Protein AF-A0A259F1P5-F1 (afdb_monomer)

Foldseek 3Di:
DVVVVVVVVVVVVVVVVVVVVVVVVVVVVVVVVVLVVLLVVLVVVQCVVVVNPDDDPPDPDDDPVPDCVVSSVVSSVVVD

Sequence (80 aa):
RKQRELADQDRELQRKQREYTEDLNQRNFEERAKIAEKANQALKQIADQRKLDLIIQDPAYANPKVDVTDDVIKALNSLK

Secondary structure (DSSP, 8-state):
-HHHHHHHHHHHHHHHHHHHHHHHHHHHHHHHHHHHHHHHHHHHHHHHHHT-S---SS-S---GGG--HHHHHHHHHHT-

Solvent-accessible surface area (backbone atoms only — not comparable to full-atom values): 4744 Å² total; per-residue (Å²): 108,71,71,56,54,52,54,52,50,53,53,50,51,55,49,53,52,47,54,51,52,50,52,51,51,49,52,54,47,54,56,50,48,55,52,51,52,47,46,54,52,20,46,50,54,49,27,63,75,70,69,51,94,76,86,80,80,89,60,98,71,75,62,78,88,75,62,52,66,69,60,34,53,51,43,43,63,67,73,106

pLDDT: mean 90.65, std 5.5, range [57.84, 95.88]

Mean predicted aligned error: 6.29 Å

Structure (mmCIF, N/CA/C/O backbone):
data_AF-A0A259F1P5-F1
#
_entry.id   AF-A0A259F1P5-F1
#
loop_
_atom_site.group_PDB
_atom_site.id
_atom_site.type_symbol
_atom_site.label_atom_id
_atom_site.label_alt_id
_atom_site.label_comp_id
_atom_site.label_asym_id
_atom_site.label_entity_id
_atom_site.label_seq_id
_atom_site.pdbx_PDB_ins_code
_atom_site.Cartn_x
_atom_site.Cartn_y
_atom_site.Cartn_z
_atom_site.occupancy
_atom_site.B_iso_or_equiv
_atom_site.auth_seq_id
_atom_site.auth_comp_id
_atom_site.auth_asym_id
_atom_site.auth_atom_id
_atom_site.pdbx_PDB_model_num
ATOM 1 N N . ARG A 1 1 ? 34.226 -10.438 -40.307 1.00 71.19 1 ARG A N 1
ATOM 2 C CA . ARG A 1 1 ? 34.335 -9.371 -39.278 1.00 71.19 1 ARG A CA 1
ATOM 3 C C . ARG A 1 1 ? 32.958 -8.779 -38.969 1.00 71.19 1 ARG A C 1
ATOM 5 O O . ARG A 1 1 ? 32.511 -8.989 -37.857 1.00 71.19 1 ARG A O 1
ATOM 12 N N . LYS A 1 2 ? 32.221 -8.268 -39.967 1.00 77.06 2 LYS A N 1
ATOM 13 C CA . LYS A 1 2 ? 30.822 -7.791 -39.842 1.00 77.06 2 LYS A CA 1
ATOM 14 C C . LYS A 1 2 ? 29.846 -8.707 -39.076 1.00 77.06 2 LYS A C 1
ATOM 16 O O . LYS A 1 2 ? 29.119 -8.236 -38.221 1.00 77.06 2 LYS A O 1
ATOM 21 N N . GLN A 1 3 ? 29.852 -10.019 -39.336 1.00 80.12 3 GLN A N 1
ATOM 22 C CA . GLN A 1 3 ? 28.971 -10.963 -38.620 1.00 80.12 3 GLN A CA 1
ATOM 23 C C . GLN A 1 3 ? 29.298 -11.109 -37.126 1.00 80.12 3 GLN A C 1
ATOM 25 O O . GLN A 1 3 ? 28.398 -11.360 -36.336 1.00 80.12 3 GLN A O 1
ATOM 30 N N . ARG A 1 4 ? 30.572 -10.954 -36.733 1.00 85.00 4 ARG A N 1
ATOM 31 C CA . ARG A 1 4 ? 30.968 -10.990 -35.316 1.00 85.00 4 ARG A CA 1
ATOM 32 C C . ARG A 1 4 ? 30.543 -9.706 -34.611 1.00 85.00 4 ARG A C 1
ATOM 34 O O . ARG A 1 4 ? 29.950 -9.778 -33.553 1.00 85.00 4 ARG A O 1
ATOM 41 N N . GLU A 1 5 ? 30.745 -8.568 -35.268 1.00 85.44 5 GLU A N 1
ATOM 42 C CA . GLU A 1 5 ? 30.308 -7.252 -34.788 1.00 85.44 5 GLU A CA 1
ATOM 43 C C . GLU A 1 5 ? 28.796 -7.189 -34.542 1.00 85.44 5 GLU A C 1
ATOM 45 O O . GLU A 1 5 ? 28.363 -6.732 -33.491 1.00 85.44 5 GLU A O 1
ATOM 50 N N . LEU A 1 6 ? 27.993 -7.714 -35.475 1.00 84.94 6 LEU A N 1
ATOM 51 C CA . LEU A 1 6 ? 26.540 -7.801 -35.309 1.00 84.94 6 LEU A CA 1
ATOM 52 C C . LEU A 1 6 ? 26.146 -8.719 -34.143 1.00 84.94 6 LEU A C 1
ATOM 54 O O . LEU A 1 6 ? 25.242 -8.385 -33.385 1.00 84.94 6 LEU A O 1
ATOM 58 N N . ALA A 1 7 ? 26.833 -9.851 -33.970 1.00 89.94 7 ALA A N 1
ATOM 59 C CA . ALA A 1 7 ? 26.573 -10.765 -32.858 1.00 89.94 7 ALA A CA 1
ATOM 60 C C . ALA A 1 7 ? 26.971 -10.168 -31.495 1.00 89.94 7 ALA A C 1
ATOM 62 O O . ALA A 1 7 ? 26.299 -10.413 -30.493 1.00 89.94 7 ALA A O 1
ATOM 63 N N . ASP A 1 8 ? 28.047 -9.382 -31.450 1.00 91.31 8 ASP A N 1
ATOM 64 C CA . ASP A 1 8 ? 28.489 -8.695 -30.236 1.00 91.31 8 ASP A CA 1
ATOM 65 C C . ASP A 1 8 ? 27.523 -7.559 -29.862 1.00 91.31 8 ASP A C 1
ATOM 67 O O . ASP A 1 8 ? 27.149 -7.438 -28.694 1.00 91.31 8 ASP A O 1
ATOM 71 N N . GLN A 1 9 ? 27.033 -6.799 -30.848 1.00 90.81 9 GLN A N 1
ATOM 72 C CA . GLN A 1 9 ? 25.993 -5.783 -30.644 1.00 90.81 9 GLN A CA 1
ATOM 73 C C . GLN A 1 9 ? 24.685 -6.392 -30.128 1.00 90.81 9 GLN A C 1
ATOM 75 O O . GLN A 1 9 ? 24.099 -5.862 -29.188 1.00 90.81 9 GLN A O 1
ATOM 80 N N . ASP A 1 10 ? 24.244 -7.520 -30.687 1.00 91.62 10 ASP A N 1
ATOM 81 C CA . ASP A 1 10 ? 23.003 -8.180 -30.265 1.00 91.62 10 ASP A CA 1
ATOM 82 C C . ASP A 1 10 ? 23.088 -8.682 -28.812 1.00 91.62 10 ASP A C 1
ATOM 84 O O . ASP A 1 10 ? 22.175 -8.487 -28.006 1.00 91.62 10 ASP A O 1
ATOM 88 N N . ARG A 1 11 ? 24.243 -9.232 -28.416 1.00 93.50 11 ARG A N 1
ATOM 89 C CA . ARG A 1 11 ? 24.513 -9.614 -27.019 1.00 93.50 11 ARG A CA 1
ATOM 90 C C . ARG A 1 11 ? 24.518 -8.415 -26.077 1.00 93.50 11 ARG A C 1
ATOM 92 O O . ARG A 1 11 ? 23.992 -8.513 -24.967 1.00 93.50 11 ARG A O 1
ATOM 99 N N . GLU A 1 12 ? 25.117 -7.301 -26.494 1.00 93.94 12 GLU A N 1
ATOM 100 C CA . GLU A 1 12 ? 25.141 -6.074 -25.698 1.00 93.94 12 GLU A CA 1
ATOM 101 C C . GLU A 1 12 ? 23.731 -5.494 -25.525 1.00 93.94 12 GLU A C 1
ATOM 103 O O . GLU A 1 12 ? 23.359 -5.122 -24.411 1.00 93.94 12 GLU A O 1
ATOM 108 N N . LEU A 1 13 ? 22.924 -5.479 -26.591 1.00 93.56 13 LEU A N 1
ATOM 109 C CA . LEU A 1 13 ? 21.523 -5.055 -26.546 1.00 93.56 13 LEU A CA 1
ATOM 110 C C . LEU A 1 13 ? 20.706 -5.927 -25.591 1.00 93.56 13 LEU A C 1
ATOM 112 O O . LEU A 1 13 ? 20.021 -5.396 -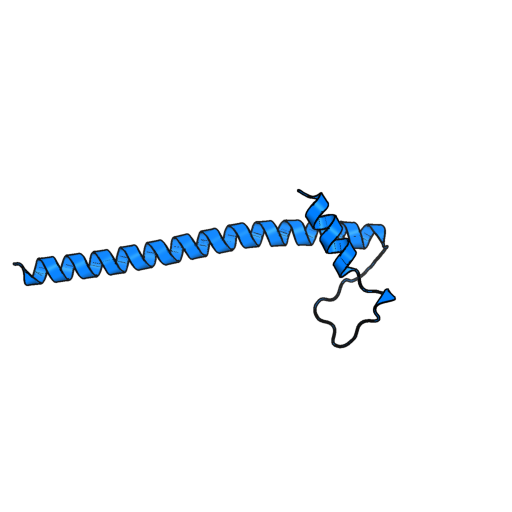24.718 1.00 93.56 13 LEU A O 1
ATOM 116 N N . GLN A 1 14 ? 20.836 -7.252 -25.680 1.00 93.00 14 GLN A N 1
ATOM 117 C CA . GLN A 1 14 ? 20.159 -8.170 -24.761 1.00 93.00 14 GLN A CA 1
ATOM 118 C C . GLN A 1 14 ? 20.588 -7.963 -23.303 1.00 93.00 14 GLN A C 1
ATOM 120 O O . GLN A 1 14 ? 19.756 -8.052 -22.399 1.00 93.00 14 GLN A O 1
ATOM 125 N N . ARG A 1 15 ? 21.875 -7.685 -23.047 1.00 95.75 15 ARG A N 1
ATOM 126 C CA . ARG A 1 15 ? 22.358 -7.382 -21.692 1.00 95.75 15 ARG A CA 1
ATOM 127 C C . ARG A 1 15 ? 21.743 -6.086 -21.168 1.00 95.75 15 ARG A C 1
ATOM 129 O O . ARG A 1 15 ? 21.169 -6.106 -20.085 1.00 95.75 15 ARG A O 1
ATOM 136 N N . LYS A 1 16 ? 21.788 -5.007 -21.956 1.00 94.75 16 LYS A N 1
ATOM 137 C CA . LYS A 1 16 ? 21.182 -3.716 -21.591 1.00 94.75 16 LYS A CA 1
ATOM 138 C C . LYS A 1 16 ? 19.680 -3.837 -21.349 1.00 94.75 16 LYS A C 1
ATOM 140 O O . LYS A 1 16 ? 19.159 -3.207 -20.439 1.00 94.75 16 LYS A O 1
ATOM 145 N N . GLN A 1 17 ? 18.982 -4.662 -22.127 1.00 94.56 17 GLN A N 1
ATOM 146 C CA . GLN A 1 17 ? 17.549 -4.885 -21.945 1.00 94.56 17 GLN A CA 1
ATOM 147 C C . GLN A 1 17 ? 17.234 -5.610 -20.628 1.00 94.56 17 GLN A C 1
ATOM 149 O O . GLN A 1 17 ? 16.254 -5.262 -19.966 1.00 94.56 17 GLN A O 1
ATOM 154 N N . ARG A 1 18 ? 18.068 -6.581 -20.223 1.00 95.88 18 ARG A N 1
ATOM 155 C CA . ARG A 1 18 ? 17.949 -7.239 -18.911 1.00 95.88 18 ARG A CA 1
ATOM 156 C C . ARG A 1 18 ? 18.227 -6.269 -17.771 1.00 95.88 18 ARG A C 1
ATOM 158 O O . ARG A 1 18 ? 17.364 -6.120 -16.917 1.00 95.88 18 ARG A O 1
ATOM 165 N N . GLU A 1 19 ? 19.352 -5.557 -17.822 1.00 94.00 19 GLU A N 1
ATOM 166 C CA . GLU A 1 19 ? 19.720 -4.548 -16.817 1.00 94.00 19 GLU A CA 1
ATOM 167 C C . GLU A 1 19 ? 18.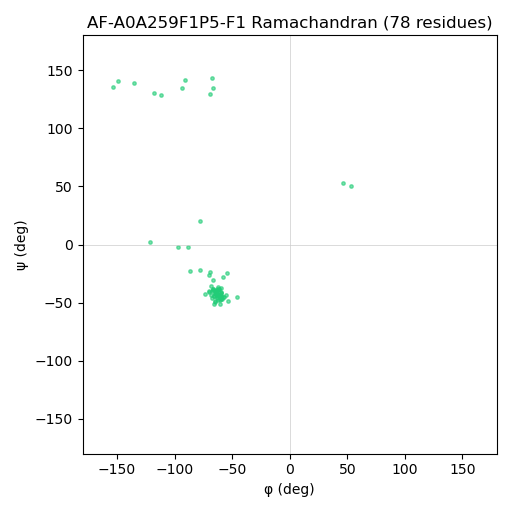619 -3.487 -16.661 1.00 94.00 19 GLU A C 1
ATOM 169 O O . GLU A 1 19 ? 18.221 -3.157 -15.550 1.00 94.00 19 GLU A O 1
ATOM 174 N N . TYR A 1 20 ? 18.054 -3.010 -17.773 1.00 93.31 20 TYR A N 1
ATOM 175 C CA . TYR A 1 20 ? 16.945 -2.058 -17.753 1.00 93.31 20 TYR A CA 1
ATOM 176 C C . TYR A 1 20 ? 15.680 -2.634 -17.103 1.00 93.31 20 TYR A C 1
ATOM 178 O O . TYR A 1 20 ? 15.027 -1.965 -16.307 1.00 93.31 20 TYR A O 1
ATOM 186 N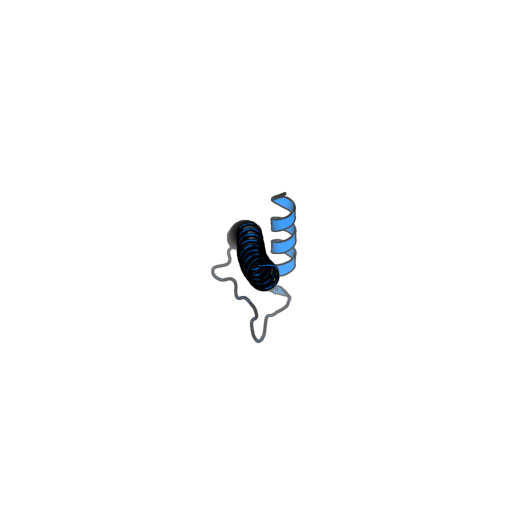 N . THR A 1 21 ? 15.326 -3.880 -17.424 1.00 94.56 21 THR A N 1
ATOM 187 C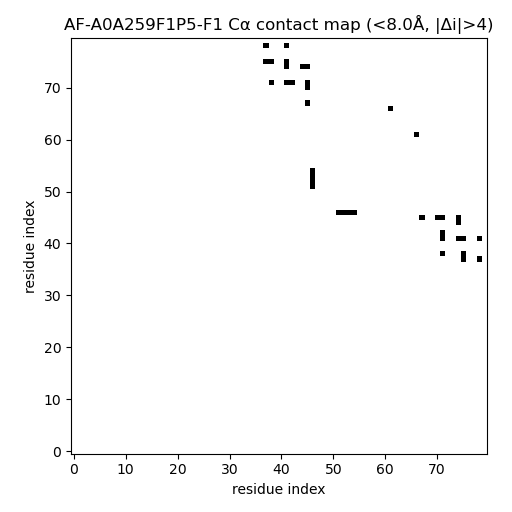 CA . THR A 1 21 ? 14.143 -4.539 -16.847 1.00 94.56 21 THR A CA 1
ATOM 188 C C . THR A 1 21 ? 14.323 -4.790 -15.349 1.00 94.56 21 THR A C 1
ATOM 190 O O . THR A 1 21 ? 13.378 -4.625 -14.579 1.00 94.56 21 THR A O 1
ATOM 193 N N . GLU A 1 22 ? 15.530 -5.164 -14.926 1.00 93.94 22 GLU A N 1
ATOM 194 C CA . GLU A 1 22 ? 15.886 -5.360 -13.519 1.00 93.94 22 GLU A CA 1
ATOM 195 C C . GLU A 1 22 ? 15.818 -4.047 -12.735 1.00 93.94 22 GLU A C 1
ATOM 197 O O . GLU A 1 22 ? 15.129 -4.000 -11.716 1.00 93.94 22 GLU A O 1
ATOM 202 N N . ASP A 1 23 ? 16.425 -2.970 -13.241 1.00 93.75 23 ASP A N 1
ATOM 203 C CA . ASP A 1 23 ? 16.376 -1.646 -12.606 1.00 93.75 23 ASP A CA 1
ATOM 204 C C . ASP A 1 23 ? 14.935 -1.119 -12.496 1.00 93.75 23 ASP A C 1
ATOM 206 O O . ASP A 1 23 ? 14.506 -0.653 -11.437 1.00 93.75 23 ASP A O 1
ATOM 210 N N . LEU A 1 24 ? 14.131 -1.272 -13.556 1.00 93.62 24 LEU A N 1
ATOM 211 C CA . LEU A 1 24 ? 12.711 -0.915 -13.522 1.00 93.62 24 LEU A CA 1
ATOM 212 C C . LEU A 1 24 ? 11.937 -1.707 -12.467 1.00 93.62 24 LEU A C 1
ATOM 214 O O . LEU A 1 24 ? 11.126 -1.136 -11.734 1.00 93.62 24 LEU A O 1
ATOM 218 N N . ASN A 1 25 ? 12.153 -3.019 -12.395 1.00 93.62 25 ASN A N 1
ATOM 219 C CA . ASN A 1 25 ? 11.483 -3.861 -11.412 1.00 93.62 25 ASN A CA 1
ATOM 220 C C . ASN A 1 25 ? 11.905 -3.497 -9.988 1.00 93.62 25 ASN A C 1
ATOM 222 O O . ASN A 1 25 ? 11.043 -3.400 -9.114 1.00 93.62 25 ASN A O 1
ATOM 226 N N . GLN A 1 26 ? 13.195 -3.235 -9.768 1.00 94.62 26 GLN A N 1
ATOM 227 C CA . GLN A 1 26 ? 13.717 -2.814 -8.475 1.00 94.62 26 GLN A CA 1
ATOM 228 C C . GLN A 1 26 ? 13.080 -1.496 -8.024 1.00 94.62 26 GLN A C 1
ATOM 230 O O . GLN A 1 26 ? 12.497 -1.433 -6.942 1.00 94.62 26 GLN A O 1
ATOM 235 N N . ARG A 1 27 ? 13.092 -0.470 -8.879 1.00 92.81 27 ARG A N 1
ATOM 236 C CA . ARG A 1 27 ? 12.480 0.831 -8.571 1.00 92.81 27 ARG A CA 1
ATOM 237 C C . ARG A 1 27 ? 10.983 0.725 -8.300 1.00 92.81 27 ARG A C 1
ATOM 239 O O . ARG A 1 27 ? 10.480 1.307 -7.342 1.00 92.81 27 ARG A O 1
ATOM 246 N N . ASN A 1 28 ? 10.263 -0.050 -9.111 1.00 92.00 28 ASN A N 1
ATOM 247 C CA . ASN A 1 28 ? 8.838 -0.293 -8.891 1.00 92.00 28 ASN A CA 1
ATOM 248 C C . ASN A 1 28 ? 8.575 -0.979 -7.546 1.00 92.00 28 ASN A C 1
ATOM 250 O O . ASN A 1 28 ? 7.586 -0.666 -6.882 1.00 92.00 28 ASN A O 1
ATOM 254 N N . PHE A 1 29 ? 9.440 -1.908 -7.139 1.00 91.56 29 PHE A N 1
ATOM 255 C CA . PHE A 1 29 ? 9.322 -2.573 -5.849 1.00 91.56 29 PHE A CA 1
ATOM 256 C C . PHE A 1 29 ? 9.590 -1.611 -4.688 1.00 91.56 29 PHE A C 1
ATOM 258 O O . PHE A 1 29 ? 8.823 -1.597 -3.730 1.00 91.56 29 PHE A O 1
ATOM 265 N N . GLU A 1 30 ? 10.615 -0.763 -4.794 1.00 92.62 30 GLU A N 1
ATOM 266 C CA . GLU A 1 30 ? 10.943 0.249 -3.782 1.00 92.62 30 GLU A CA 1
ATOM 267 C C . GLU A 1 30 ? 9.792 1.239 -3.562 1.00 92.62 30 GLU A C 1
ATOM 269 O O . GLU A 1 30 ? 9.389 1.488 -2.425 1.00 92.62 30 GLU A O 1
ATOM 274 N N . GLU A 1 31 ? 9.201 1.766 -4.636 1.00 91.94 31 GLU A N 1
ATOM 275 C CA . GLU A 1 31 ? 8.062 2.684 -4.520 1.00 91.94 31 GLU A CA 1
ATOM 276 C C . GLU A 1 31 ? 6.817 1.986 -3.957 1.00 91.94 31 GLU A C 1
ATOM 278 O O . GLU A 1 31 ? 6.120 2.535 -3.099 1.00 91.94 31 GLU A O 1
ATOM 283 N N . ARG A 1 32 ? 6.564 0.733 -4.355 1.00 91.62 32 ARG A N 1
ATOM 284 C CA . ARG A 1 32 ? 5.481 -0.073 -3.771 1.00 91.62 32 ARG A CA 1
ATOM 285 C C . ARG A 1 32 ? 5.700 -0.350 -2.287 1.00 91.62 32 ARG A C 1
ATOM 287 O O . ARG A 1 32 ? 4.739 -0.286 -1.523 1.00 91.62 32 ARG A O 1
ATOM 294 N N . ALA A 1 33 ? 6.935 -0.617 -1.870 1.00 92.50 33 ALA A N 1
ATOM 295 C CA . ALA A 1 33 ? 7.274 -0.847 -0.471 1.00 92.50 33 ALA A CA 1
ATOM 296 C C . ALA A 1 33 ? 7.004 0.402 0.382 1.00 92.50 33 ALA A C 1
ATOM 298 O O . ALA A 1 33 ? 6.376 0.292 1.434 1.00 92.50 33 ALA A O 1
ATOM 299 N N . LYS A 1 34 ? 7.366 1.595 -0.111 1.00 90.88 34 LYS A N 1
ATOM 300 C CA . LYS A 1 34 ? 7.048 2.870 0.560 1.00 90.88 34 LYS A CA 1
ATOM 301 C C . LYS A 1 34 ? 5.541 3.075 0.725 1.00 90.88 34 LYS A C 1
ATOM 303 O O . LYS A 1 34 ? 5.087 3.523 1.777 1.00 90.88 34 LYS A O 1
ATOM 308 N N . ILE A 1 35 ? 4.747 2.742 -0.295 1.00 90.00 35 ILE A N 1
ATOM 309 C CA . ILE A 1 35 ? 3.279 2.834 -0.221 1.00 90.00 35 ILE A CA 1
ATOM 310 C C . ILE A 1 35 ? 2.727 1.842 0.810 1.00 90.00 35 ILE A C 1
ATOM 312 O O . ILE A 1 35 ? 1.886 2.217 1.627 1.00 90.00 35 ILE A O 1
ATOM 316 N N . ALA A 1 36 ? 3.217 0.601 0.810 1.00 89.88 36 ALA A N 1
ATOM 317 C CA . ALA A 1 36 ? 2.804 -0.418 1.772 1.00 89.88 36 ALA A CA 1
ATOM 318 C C . ALA A 1 36 ? 3.145 -0.019 3.217 1.00 89.88 36 ALA A C 1
ATOM 320 O O . ALA A 1 36 ? 2.339 -0.222 4.125 1.00 89.88 36 ALA A O 1
ATOM 321 N N . GLU A 1 37 ? 4.304 0.601 3.440 1.00 91.75 37 GLU A N 1
ATOM 322 C CA . GLU A 1 37 ? 4.693 1.114 4.753 1.00 91.75 37 GLU A CA 1
ATOM 323 C C . GLU A 1 37 ? 3.734 2.208 5.244 1.00 91.75 37 GLU A C 1
ATOM 325 O O . GLU A 1 37 ? 3.221 2.121 6.363 1.00 91.75 37 GLU A O 1
ATOM 330 N N . LYS A 1 38 ? 3.411 3.187 4.388 1.00 90.94 38 LYS A N 1
ATOM 331 C CA . LYS A 1 38 ? 2.417 4.228 4.702 1.00 90.94 38 LYS A CA 1
ATOM 332 C C . LYS A 1 38 ? 1.036 3.637 4.988 1.00 90.94 38 LYS A C 1
ATOM 334 O O . LYS A 1 38 ? 0.370 4.060 5.932 1.00 90.94 38 LYS A O 1
ATOM 339 N N . ALA A 1 39 ? 0.618 2.634 4.217 1.00 90.31 39 ALA A N 1
ATOM 340 C CA . ALA A 1 39 ? -0.645 1.938 4.444 1.00 90.31 39 ALA A CA 1
ATOM 341 C C . ALA A 1 39 ? -0.676 1.226 5.802 1.00 90.31 39 ALA A C 1
ATOM 343 O O . ALA A 1 39 ? -1.649 1.359 6.540 1.00 90.31 39 ALA A O 1
ATOM 344 N N . ASN A 1 40 ? 0.408 0.548 6.184 1.00 92.25 40 ASN A N 1
ATOM 345 C CA . ASN A 1 40 ? 0.518 -0.098 7.492 1.00 92.25 40 ASN A CA 1
ATOM 346 C C . ASN A 1 40 ? 0.457 0.904 8.655 1.00 92.25 40 ASN A C 1
ATOM 348 O O . ASN A 1 40 ? -0.122 0.601 9.697 1.00 92.25 40 ASN A O 1
ATOM 352 N N . GLN A 1 41 ? 1.029 2.100 8.494 1.00 92.94 41 GLN A N 1
ATOM 353 C CA . GLN A 1 41 ? 0.931 3.160 9.501 1.00 92.94 41 GLN A CA 1
ATOM 354 C C . GLN A 1 41 ? -0.504 3.684 9.636 1.00 92.94 41 GLN A C 1
ATOM 356 O O . GLN A 1 41 ? -1.009 3.786 10.754 1.00 92.94 4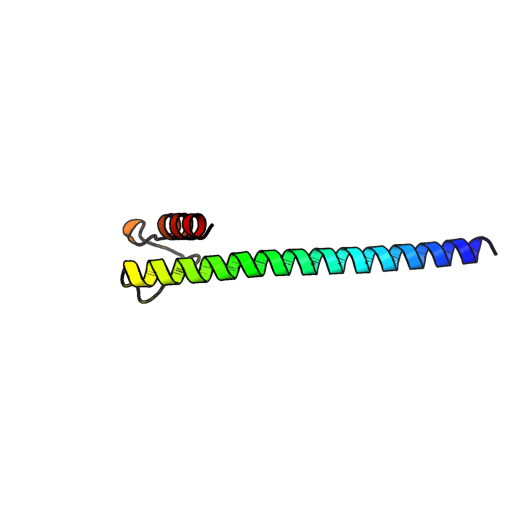1 GLN A O 1
ATOM 361 N N . ALA A 1 42 ? -1.181 3.946 8.515 1.00 93.00 42 ALA A N 1
ATOM 362 C CA . ALA A 1 42 ? -2.585 4.352 8.510 1.00 93.00 42 ALA A CA 1
ATOM 363 C C . ALA A 1 42 ? -3.488 3.287 9.158 1.00 93.00 42 ALA A C 1
ATOM 365 O O . ALA A 1 42 ? -4.325 3.618 9.995 1.00 93.00 42 ALA A O 1
ATOM 366 N N . LEU A 1 43 ? -3.276 2.005 8.839 1.00 93.19 43 LEU A N 1
ATOM 367 C CA . LEU A 1 43 ? -4.011 0.885 9.438 1.00 93.19 43 LEU A CA 1
ATOM 368 C C . LEU A 1 43 ? -3.882 0.863 10.964 1.00 93.19 43 LEU A C 1
ATOM 370 O O . LEU A 1 43 ? -4.890 0.726 11.651 1.00 93.19 43 LEU A O 1
ATOM 374 N N . LYS A 1 44 ? -2.667 1.046 11.497 1.00 92.62 44 LYS A N 1
ATOM 375 C CA . LYS A 1 44 ? -2.433 1.104 12.949 1.00 92.62 44 LYS A CA 1
ATOM 376 C C . LYS A 1 44 ? -3.150 2.281 13.601 1.00 92.62 44 LYS A C 1
ATOM 378 O O . LYS A 1 44 ? -3.827 2.094 14.602 1.00 92.62 44 LYS A O 1
ATOM 383 N N . GLN A 1 45 ? -3.068 3.470 13.004 1.00 92.69 45 GLN A N 1
ATOM 384 C CA . GLN A 1 45 ? -3.763 4.649 13.528 1.00 92.69 45 GLN A CA 1
ATOM 385 C C . GLN A 1 45 ? -5.278 4.436 13.595 1.00 92.69 45 GLN A C 1
ATOM 387 O O . GLN A 1 45 ? -5.900 4.769 14.602 1.00 92.69 45 GLN A O 1
ATOM 392 N N . ILE A 1 46 ? -5.872 3.857 12.548 1.00 92.75 46 ILE A N 1
ATOM 393 C CA . ILE A 1 46 ? -7.306 3.556 12.528 1.00 92.75 46 ILE A CA 1
ATOM 394 C C . ILE A 1 46 ? -7.661 2.462 13.538 1.00 92.75 46 ILE A C 1
ATOM 396 O O . ILE A 1 46 ? -8.677 2.588 14.224 1.00 92.75 46 ILE A O 1
ATOM 400 N N . ALA A 1 47 ? -6.828 1.425 13.671 1.00 93.56 47 ALA A N 1
ATOM 401 C CA . ALA A 1 47 ? -7.022 0.381 14.672 1.00 93.56 47 ALA A CA 1
ATOM 402 C C . ALA A 1 47 ? -7.035 0.966 16.092 1.00 93.56 47 ALA A C 1
ATOM 404 O O . ALA A 1 47 ? -7.973 0.705 16.841 1.00 93.56 47 ALA A O 1
ATOM 405 N N . ASP A 1 48 ? -6.083 1.837 16.428 1.00 93.38 48 ASP A N 1
ATOM 406 C CA . ASP A 1 48 ? -6.007 2.481 17.744 1.00 93.38 48 ASP A CA 1
ATOM 407 C C . ASP A 1 48 ? -7.198 3.423 17.994 1.00 93.38 48 ASP A C 1
ATOM 409 O O . ASP A 1 48 ? -7.818 3.391 19.060 1.00 93.38 48 ASP A O 1
ATOM 413 N N . GLN A 1 49 ? -7.572 4.240 17.000 1.00 92.50 49 GLN A N 1
ATOM 414 C CA . GLN A 1 49 ? -8.691 5.186 17.105 1.00 92.50 49 GLN A CA 1
ATOM 415 C C . GLN A 1 49 ? -10.039 4.486 17.295 1.00 92.50 49 GLN A C 1
ATOM 417 O O . GLN A 1 49 ? -10.859 4.920 18.108 1.00 92.50 49 GLN A O 1
ATOM 422 N N . ARG A 1 50 ? -10.275 3.400 16.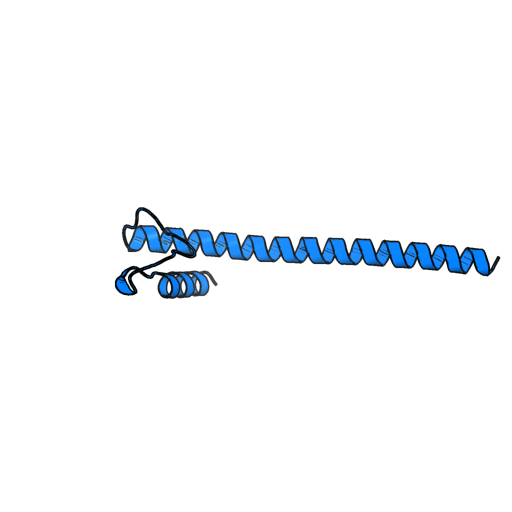548 1.00 91.50 50 ARG A N 1
ATOM 423 C CA . ARG A 1 50 ? -11.509 2.606 16.624 1.00 91.50 50 ARG A CA 1
ATOM 424 C C . ARG A 1 50 ? -11.445 1.492 17.676 1.00 91.50 50 ARG A C 1
ATOM 426 O O . ARG A 1 50 ? -12.454 0.822 17.879 1.00 91.50 50 ARG A O 1
ATOM 433 N N . LYS A 1 51 ? -10.307 1.330 18.365 1.00 93.44 51 LYS A N 1
ATOM 434 C CA . LYS A 1 51 ? -10.036 0.271 19.354 1.00 93.44 51 LYS A CA 1
ATOM 435 C C . LYS A 1 51 ? -10.297 -1.128 18.788 1.00 93.44 51 LYS A C 1
ATOM 437 O O . LYS A 1 51 ? -11.050 -1.911 19.360 1.00 93.44 51 LYS A O 1
ATOM 442 N N . LEU A 1 52 ? -9.728 -1.394 17.618 1.00 92.81 52 LEU A N 1
ATOM 443 C C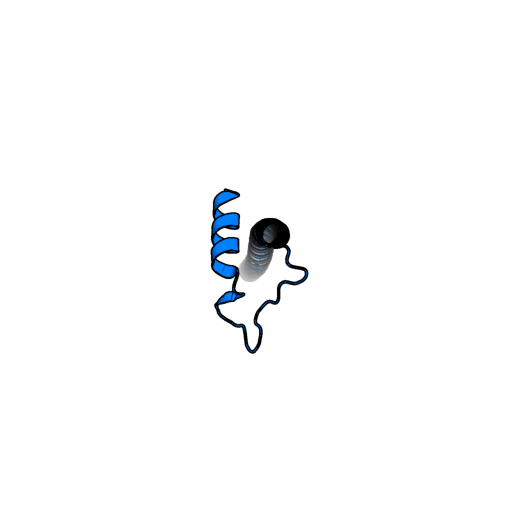A . LEU A 1 52 ? -9.854 -2.665 16.916 1.00 92.81 52 LEU A CA 1
ATOM 444 C C . LEU A 1 52 ? -8.683 -3.576 17.266 1.00 92.81 52 LEU A C 1
ATOM 446 O O . LEU A 1 52 ? -7.530 -3.163 17.185 1.00 92.81 52 LEU A O 1
ATOM 450 N N . ASP A 1 53 ? -8.987 -4.838 17.550 1.00 91.38 53 ASP A N 1
ATOM 451 C CA . ASP A 1 53 ? -7.965 -5.855 17.809 1.00 91.38 53 ASP A CA 1
ATOM 452 C C . ASP A 1 53 ? -7.458 -6.524 16.519 1.00 91.38 53 ASP A C 1
ATOM 454 O O . ASP A 1 53 ? -6.360 -7.080 16.488 1.00 91.38 53 ASP A O 1
ATOM 458 N N . LEU A 1 54 ? -8.254 -6.494 15.442 1.00 91.50 54 LEU A N 1
ATOM 459 C CA . LEU A 1 54 ? -7.940 -7.157 14.177 1.00 91.50 54 LEU A CA 1
ATOM 460 C C . LEU A 1 54 ? -8.535 -6.411 12.977 1.00 91.50 54 LEU A C 1
ATOM 462 O O . LEU A 1 54 ? -9.682 -5.967 13.010 1.00 91.50 54 LEU A O 1
ATOM 466 N N . ILE A 1 55 ? -7.765 -6.351 11.889 1.00 91.69 55 ILE A N 1
ATOM 467 C CA . ILE A 1 55 ? -8.222 -5.932 10.560 1.00 91.69 55 ILE A CA 1
ATOM 468 C C . ILE A 1 55 ? -8.039 -7.117 9.611 1.00 91.69 55 ILE A C 1
ATOM 470 O O . ILE A 1 55 ? -6.968 -7.721 9.572 1.00 91.69 55 ILE A O 1
ATOM 474 N N . ILE A 1 56 ? -9.081 -7.448 8.849 1.00 93.06 56 ILE A N 1
ATOM 475 C CA . ILE A 1 56 ? -9.083 -8.562 7.894 1.00 93.06 56 ILE A CA 1
ATOM 476 C C . ILE A 1 56 ? -9.156 -7.990 6.478 1.00 93.06 56 ILE A C 1
ATOM 478 O O . ILE A 1 56 ? -10.027 -7.172 6.191 1.00 93.06 56 ILE A O 1
ATOM 482 N N . GLN A 1 57 ? -8.249 -8.429 5.605 1.00 90.88 57 GLN A N 1
ATOM 483 C CA . GLN A 1 57 ? -8.290 -8.135 4.171 1.00 90.88 57 GLN A CA 1
ATOM 484 C C . GLN A 1 57 ? -9.071 -9.228 3.438 1.00 90.88 57 GLN A C 1
ATOM 486 O O . GLN A 1 57 ? -8.968 -10.400 3.796 1.00 90.88 57 GLN A O 1
ATOM 491 N N . ASP A 1 58 ? -9.852 -8.827 2.436 1.00 90.19 58 ASP A N 1
ATOM 492 C CA . ASP A 1 58 ? -10.670 -9.700 1.585 1.00 90.19 58 ASP A CA 1
ATOM 493 C C . ASP A 1 58 ? -11.502 -10.759 2.346 1.00 90.19 58 ASP A C 1
ATOM 495 O O . ASP A 1 58 ? -11.430 -11.957 2.049 1.00 90.19 58 ASP A O 1
ATOM 499 N N . PRO A 1 59 ? -12.312 -10.360 3.350 1.00 92.25 59 PRO A N 1
ATOM 500 C CA . PRO A 1 59 ? -13.174 -11.301 4.050 1.00 92.25 59 PRO A CA 1
ATOM 501 C C . PRO A 1 59 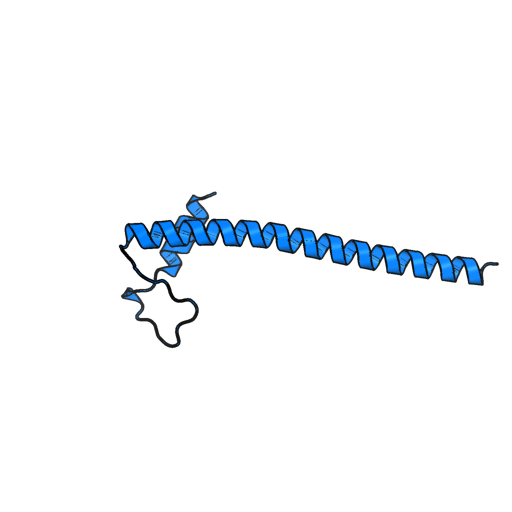? -14.276 -11.823 3.1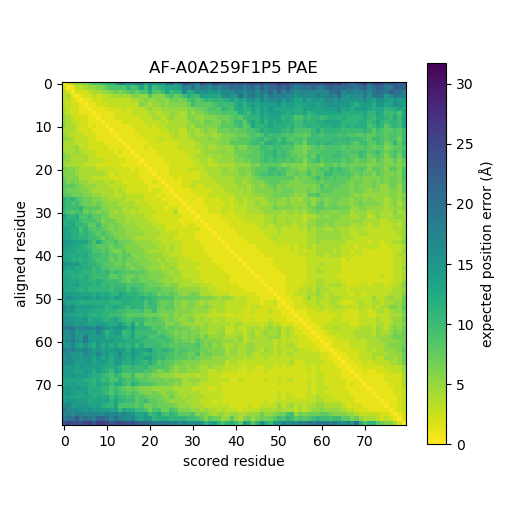17 1.00 92.25 59 PRO A C 1
ATOM 503 O O . PRO A 1 59 ? -14.867 -11.067 2.349 1.00 92.25 59 PRO A O 1
ATOM 506 N N . ALA A 1 60 ? -14.637 -13.103 3.249 1.00 94.19 60 ALA A N 1
ATOM 507 C CA . ALA A 1 60 ? -15.758 -13.688 2.500 1.00 94.19 60 ALA A CA 1
ATOM 508 C C . ALA A 1 60 ? -17.096 -12.962 2.760 1.00 94.19 60 ALA A C 1
ATOM 510 O O . ALA A 1 60 ? -17.982 -12.945 1.908 1.00 94.19 60 ALA A O 1
ATOM 511 N N . TYR A 1 61 ? -17.238 -12.363 3.944 1.00 91.38 61 TYR A N 1
ATOM 512 C CA . TYR A 1 61 ? -18.334 -11.475 4.305 1.00 91.38 61 TYR A CA 1
ATOM 513 C C . TYR A 1 61 ? -17.870 -10.496 5.387 1.00 91.38 61 TYR A C 1
ATOM 515 O O . TYR A 1 61 ? -17.259 -10.904 6.376 1.00 91.38 61 TYR A O 1
ATOM 523 N N . ALA A 1 62 ? -18.215 -9.220 5.233 1.00 90.44 62 ALA A N 1
ATOM 524 C CA . ALA A 1 62 ? -18.066 -8.202 6.263 1.00 90.44 62 ALA A CA 1
ATOM 525 C C . ALA A 1 62 ? -19.335 -7.355 6.333 1.00 90.44 62 ALA A C 1
ATOM 527 O O . ALA A 1 62 ? -19.921 -6.990 5.314 1.00 90.44 62 ALA A O 1
ATOM 528 N N . ASN A 1 63 ? -19.769 -7.030 7.550 1.00 92.75 63 ASN A N 1
ATOM 529 C CA . ASN A 1 63 ? -20.850 -6.071 7.731 1.00 92.75 63 ASN A CA 1
ATOM 530 C C . ASN A 1 63 ? -20.338 -4.672 7.323 1.00 92.75 63 ASN A C 1
ATOM 532 O O . ASN A 1 63 ? -19.323 -4.248 7.869 1.00 92.75 63 ASN A O 1
ATOM 536 N N . PRO A 1 64 ? -21.035 -3.907 6.462 1.00 90.69 64 PRO A N 1
ATOM 537 C CA . PRO A 1 64 ? -20.595 -2.565 6.063 1.00 90.69 64 PRO A CA 1
ATOM 538 C C . PRO A 1 64 ? -20.335 -1.609 7.237 1.00 90.69 64 PRO A C 1
ATOM 540 O O . PRO A 1 64 ? -19.547 -0.679 7.124 1.00 90.69 64 PRO A O 1
ATOM 543 N N . LYS A 1 65 ? -20.967 -1.841 8.397 1.00 89.50 65 LYS A N 1
ATOM 544 C CA . LYS A 1 65 ? -20.741 -1.046 9.616 1.00 89.50 65 LYS A CA 1
ATOM 545 C C . LYS A 1 65 ? -19.358 -1.250 10.240 1.00 89.50 65 LYS A C 1
ATOM 547 O O . LYS A 1 65 ? -18.924 -0.391 11.001 1.00 89.50 65 LYS A O 1
ATOM 552 N N . VAL A 1 66 ? -18.706 -2.384 9.973 1.00 89.31 66 VAL A N 1
ATOM 553 C CA . VAL A 1 66 ? -17.349 -2.676 10.465 1.00 89.31 66 VAL A CA 1
ATOM 554 C C . VAL A 1 66 ? -16.273 -2.361 9.428 1.00 89.31 66 VAL A C 1
ATOM 556 O O . VAL A 1 66 ? -15.092 -2.502 9.730 1.00 89.31 66 VAL A O 1
ATOM 559 N N . ASP A 1 67 ? -16.663 -1.919 8.229 1.00 91.19 67 ASP A N 1
ATOM 560 C CA . ASP A 1 67 ? -15.719 -1.513 7.194 1.00 91.19 67 ASP A CA 1
ATOM 561 C C . ASP A 1 67 ? -14.966 -0.243 7.628 1.00 91.19 67 ASP A C 1
ATOM 563 O O . ASP A 1 67 ? -15.533 0.709 8.180 1.00 91.19 67 ASP A O 1
ATOM 567 N N . VAL A 1 68 ? -13.656 -0.266 7.413 1.00 91.88 68 VAL A N 1
ATOM 568 C CA . VAL A 1 68 ? -12.712 0.805 7.748 1.00 91.88 68 VAL A CA 1
ATOM 569 C C . VAL A 1 68 ? -11.954 1.309 6.523 1.00 91.88 68 VAL A C 1
ATOM 571 O O . VAL A 1 68 ? -11.116 2.195 6.660 1.00 91.88 68 VAL A O 1
ATOM 574 N N . THR A 1 69 ? -12.238 0.782 5.330 1.00 92.06 69 THR A N 1
ATOM 575 C CA . THR A 1 69 ? -11.516 1.084 4.086 1.00 92.06 69 THR A CA 1
ATOM 576 C C . THR A 1 69 ? -11.455 2.585 3.815 1.00 92.06 69 THR A C 1
ATOM 578 O O . THR A 1 69 ? -10.372 3.131 3.612 1.00 92.06 69 THR A O 1
ATOM 581 N N . ASP A 1 70 ? -12.591 3.277 3.900 1.00 92.75 70 ASP A N 1
ATOM 582 C CA . ASP A 1 70 ? -12.663 4.722 3.657 1.00 92.75 70 ASP A CA 1
ATOM 583 C C . ASP A 1 70 ? -11.842 5.534 4.663 1.00 92.75 70 ASP A C 1
ATOM 585 O O . ASP A 1 70 ? -11.201 6.525 4.305 1.00 92.75 70 ASP A O 1
ATOM 589 N N . ASP A 1 71 ? -11.841 5.116 5.926 1.00 92.00 71 ASP A N 1
ATOM 590 C CA . ASP A 1 71 ? -11.083 5.787 6.979 1.00 92.00 71 ASP A CA 1
ATOM 591 C C . ASP A 1 71 ? -9.582 5.580 6.794 1.00 92.00 71 ASP A C 1
ATOM 593 O O . ASP A 1 71 ? -8.806 6.525 6.932 1.00 92.00 71 ASP A O 1
ATOM 597 N N . VAL A 1 72 ? -9.174 4.370 6.404 1.00 91.38 72 VAL A N 1
ATOM 598 C CA . VAL A 1 72 ? -7.781 4.053 6.079 1.00 91.38 72 VAL A CA 1
ATOM 599 C C . VAL A 1 72 ? -7.319 4.854 4.861 1.00 91.38 72 VAL A C 1
ATOM 601 O O . VAL A 1 72 ? -6.225 5.415 4.892 1.00 91.38 72 VAL A O 1
ATOM 604 N N . ILE A 1 73 ? -8.147 4.989 3.817 1.00 91.69 73 ILE A N 1
ATOM 605 C CA . ILE A 1 73 ? -7.835 5.812 2.636 1.00 91.69 73 ILE A CA 1
ATOM 606 C C . ILE A 1 73 ? -7.682 7.289 3.023 1.00 91.69 73 ILE A C 1
ATOM 608 O O . ILE A 1 73 ? -6.751 7.958 2.567 1.00 91.69 73 ILE A O 1
ATOM 612 N N . LYS A 1 74 ? -8.565 7.818 3.877 1.00 92.19 74 LYS A N 1
ATOM 613 C CA . LYS A 1 74 ? -8.455 9.198 4.380 1.00 92.19 74 LYS A CA 1
ATOM 614 C C . LYS A 1 74 ? -7.182 9.396 5.199 1.00 92.19 74 LYS A C 1
ATOM 616 O O . LYS A 1 74 ? -6.462 10.361 4.951 1.00 92.19 74 LYS A O 1
ATOM 621 N N . ALA A 1 75 ? -6.878 8.476 6.113 1.00 90.62 75 ALA A N 1
ATOM 622 C CA . ALA A 1 75 ? -5.657 8.515 6.909 1.00 90.62 75 ALA A CA 1
ATOM 623 C C . ALA A 1 75 ? -4.409 8.467 6.011 1.00 90.62 75 ALA A C 1
ATOM 625 O O . ALA A 1 75 ? -3.530 9.317 6.136 1.00 90.62 75 ALA A O 1
ATOM 626 N N . LEU A 1 76 ? -4.373 7.570 5.022 1.00 89.25 76 LEU A N 1
ATOM 627 C CA . LEU A 1 76 ? -3.274 7.456 4.060 1.00 89.25 76 LEU A CA 1
ATOM 628 C C . LEU A 1 76 ? -3.064 8.743 3.249 1.00 89.25 76 LEU A C 1
ATOM 630 O O . LEU A 1 76 ? -1.927 9.174 3.070 1.00 89.25 76 LEU A O 1
ATOM 634 N N . ASN A 1 77 ? -4.143 9.390 2.803 1.00 89.19 77 ASN A N 1
ATOM 635 C CA . ASN A 1 77 ? -4.072 10.673 2.097 1.00 89.19 77 ASN A CA 1
ATOM 636 C C . ASN A 1 77 ? -3.657 11.842 3.001 1.00 89.19 77 ASN A C 1
ATOM 638 O O . ASN A 1 77 ? -3.116 12.824 2.497 1.00 89.19 77 ASN A O 1
ATOM 642 N N . SER A 1 78 ? -3.918 11.751 4.307 1.00 85.38 78 SER A N 1
ATOM 643 C CA . SER A 1 78 ? -3.496 12.754 5.291 1.00 85.38 78 SER A CA 1
ATOM 644 C C . SER A 1 78 ? -2.016 12.638 5.674 1.00 85.38 78 SER A C 1
ATOM 646 O O . SER A 1 78 ? -1.416 13.634 6.061 1.00 85.38 78 SER A O 1
ATOM 648 N N . LEU A 1 79 ? -1.403 11.461 5.485 1.00 76.38 79 LEU A N 1
ATOM 649 C CA . LEU A 1 79 ? 0.039 11.203 5.646 1.00 76.38 79 LEU A CA 1
ATOM 650 C C . LEU A 1 79 ? 0.877 11.707 4.445 1.00 76.38 79 LEU A C 1
ATOM 652 O O . LEU A 1 79 ? 1.974 11.195 4.190 1.00 76.38 79 LEU A O 1
ATOM 656 N N . LYS A 1 80 ? 0.328 12.644 3.660 1.00 57.84 80 LYS A N 1
ATOM 657 C CA . LYS A 1 80 ? 0.980 13.235 2.487 1.00 57.84 80 LYS A CA 1
ATOM 658 C C . LYS A 1 80 ? 2.178 14.090 2.869 1.00 57.84 80 LYS A C 1
ATOM 660 O O . LYS A 1 80 ? 2.028 14.939 3.771 1.00 57.84 80 LYS A O 1
#

Radius of gyration: 23.11 Å; Cα contacts (8 Å, |Δi|>4): 19; chains: 1; bounding box: 55×27×59 Å